Protein AF-A0A9W4H8Q3-F1 (afdb_monomer_lite)

Organism: NCBI:txid1436133

Secondary structure (DSSP, 8-state):
-EEPSSS-SSHHHHHHHHHHHHHTT---EE---GGGSHHHHHHHHHHHSSTT------------PPPPTT-GGG-GGGT-SHIIIIIHHHHHHHHHHH-S------------------------------

Radius of gyration: 19.47 Å; chains: 1; bounding box: 57×38×52 Å

InterPro domains:
  IPR050984 Gfo/Idh/MocA domain-containing protein [PTHR22604] (6-113)
  IPR055170 GFO/IDH/MocA-like oxidoreductase domain [PF22725] (42-99)

Foldseek 3Di:
DEDEAPNDPDPVVVVVVVVVCVVVVHDYHYPPPPLVPCVLVVVQCCCVVCVPHHDDDDDDDDDDPDDDPPPCLPPVVSVHDCCRVPVVNSVVSCCSRVPPCPDDPDPPPPPPDDDDDDDDDDDDDDPDDD

pLDDT: mean 74.18, std 22.52, range [25.98, 97.56]

Sequence (130 aa):
MPIRLPMTTRYDQTVALLGLARSCGKVLMENVMFVHHPQHSTVRRPAAGGVSGELRSVRAEFTVPRRPAGDIGHEPQLGGGALWDTGVYPVRAALHLLGPDLGSSPPSSRTAGRTGWTPRARRCCALRTG

Structure (mmCIF, N/CA/C/O backbone):
data_AF-A0A9W4H8Q3-F1
#
_entry.id   AF-A0A9W4H8Q3-F1
#
loop_
_atom_site.group_PDB
_atom_site.id
_atom_site.type_symbol
_atom_site.label_atom_id
_atom_site.label_alt_id
_atom_site.label_comp_id
_atom_site.label_asym_id
_atom_site.label_entity_id
_atom_site.label_seq_id
_atom_site.pdbx_PDB_ins_code
_atom_site.Cartn_x
_atom_site.Cartn_y
_atom_site.Cartn_z
_atom_site.occupancy
_atom_site.B_iso_or_equiv
_atom_site.auth_seq_id
_atom_site.auth_comp_id
_atom_site.auth_asym_id
_atom_site.auth_atom_id
_atom_site.pdbx_PDB_model_num
ATOM 1 N N . MET A 1 1 ? -16.846 1.826 1.731 1.00 57.44 1 MET A N 1
ATOM 2 C CA . MET A 1 1 ? -16.096 3.051 2.093 1.00 57.44 1 MET A CA 1
ATOM 3 C C . MET A 1 1 ? -14.607 2.748 1.979 1.00 57.44 1 MET A C 1
ATOM 5 O O . MET A 1 1 ? -14.218 1.689 2.466 1.00 57.44 1 MET A O 1
ATOM 9 N N . PRO A 1 2 ? -13.802 3.593 1.309 1.00 71.56 2 PRO A N 1
ATOM 10 C CA . PRO A 1 2 ? -12.357 3.396 1.226 1.00 71.56 2 PRO A CA 1
ATOM 11 C C . PRO A 1 2 ? -11.679 3.753 2.558 1.00 71.56 2 PRO A C 1
ATOM 13 O O . PRO A 1 2 ? -11.938 4.818 3.115 1.00 71.56 2 PRO A O 1
ATOM 16 N N . ILE A 1 3 ? -10.813 2.873 3.062 1.00 77.94 3 ILE A N 1
ATOM 17 C CA . ILE A 1 3 ? -9.981 3.112 4.254 1.00 77.94 3 ILE A CA 1
ATOM 18 C C . ILE A 1 3 ? -8.554 3.427 3.811 1.00 77.94 3 ILE A C 1
ATOM 20 O O . ILE A 1 3 ? -8.042 2.797 2.890 1.00 77.94 3 ILE A O 1
ATOM 24 N N . ARG A 1 4 ? -7.906 4.405 4.454 1.00 79.50 4 ARG A N 1
ATOM 25 C CA . ARG A 1 4 ? -6.500 4.750 4.190 1.00 79.50 4 ARG A CA 1
ATOM 26 C C . ARG A 1 4 ? -5.604 3.513 4.363 1.00 79.50 4 ARG A C 1
ATOM 28 O O . ARG A 1 4 ? -5.757 2.793 5.338 1.00 79.50 4 ARG A O 1
ATOM 35 N N . LEU A 1 5 ? -4.678 3.297 3.431 1.00 79.50 5 LEU A N 1
ATOM 36 C CA . LEU A 1 5 ? -3.630 2.276 3.536 1.00 79.50 5 LEU A CA 1
ATOM 37 C C . LEU A 1 5 ? -2.618 2.676 4.640 1.00 79.50 5 LEU A C 1
ATOM 39 O O . LEU A 1 5 ? -2.218 3.844 4.656 1.00 79.50 5 LEU A O 1
ATOM 43 N N . PRO A 1 6 ? -2.168 1.752 5.506 1.00 84.38 6 PRO A N 1
ATOM 44 C CA . PRO A 1 6 ? -2.703 0.411 5.707 1.00 84.38 6 PRO A CA 1
ATOM 45 C C . PRO A 1 6 ? -4.014 0.443 6.503 1.00 84.38 6 PRO A C 1
ATOM 47 O O . PRO A 1 6 ? -4.155 1.202 7.459 1.00 84.38 6 PRO A O 1
ATOM 50 N N . MET A 1 7 ? -4.966 -0.409 6.122 1.00 87.81 7 MET A N 1
ATOM 51 C CA . MET A 1 7 ? -6.274 -0.530 6.769 1.00 87.81 7 MET A CA 1
ATOM 52 C C . MET A 1 7 ? -6.129 -0.902 8.245 1.00 87.81 7 MET A C 1
ATOM 54 O O . MET A 1 7 ? -6.846 -0.371 9.089 1.00 87.81 7 MET A O 1
ATOM 58 N N . THR A 1 8 ? -5.205 -1.816 8.546 1.00 91.44 8 THR A N 1
ATOM 59 C C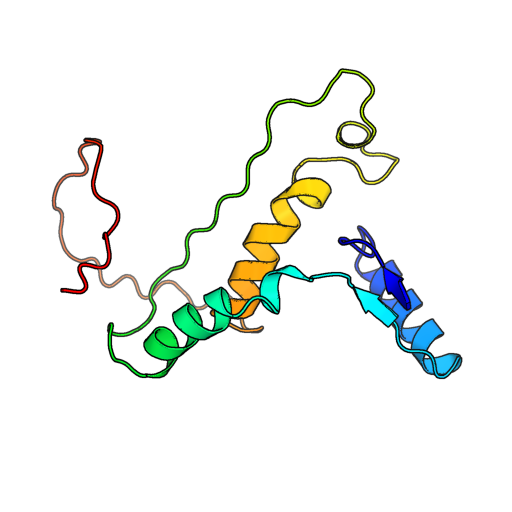A . THR A 1 8 ? -4.791 -2.170 9.905 1.00 91.44 8 THR A CA 1
ATOM 60 C C . THR A 1 8 ? -3.315 -2.576 9.899 1.00 91.44 8 THR A C 1
ATOM 62 O O . THR A 1 8 ? -2.742 -2.852 8.845 1.00 91.44 8 THR A O 1
ATOM 65 N N . THR A 1 9 ? -2.701 -2.659 11.077 1.00 89.62 9 THR A N 1
ATOM 66 C CA . THR A 1 9 ? -1.324 -3.152 11.248 1.00 89.62 9 THR A CA 1
ATOM 67 C C . THR A 1 9 ? -1.265 -4.631 11.637 1.00 89.62 9 THR A C 1
ATOM 69 O O . THR A 1 9 ? -0.178 -5.181 11.817 1.00 89.62 9 THR A O 1
ATOM 72 N N . ARG A 1 10 ? -2.422 -5.301 11.774 1.00 90.69 10 ARG A N 1
ATOM 73 C CA . ARG A 1 10 ? -2.511 -6.701 12.202 1.00 90.69 10 ARG A CA 1
ATOM 74 C C . ARG A 1 10 ? -3.452 -7.528 11.332 1.00 90.69 10 ARG A C 1
ATOM 76 O O . ARG A 1 10 ? -4.541 -7.111 10.939 1.00 90.69 10 ARG A O 1
ATOM 83 N N . TYR A 1 11 ? -3.041 -8.766 11.086 1.00 91.50 11 TYR A N 1
ATOM 84 C CA . TYR A 1 11 ? -3.802 -9.702 10.265 1.00 91.50 11 TYR A CA 1
ATOM 85 C C . TYR A 1 11 ? -5.182 -10.031 10.860 1.00 91.50 11 TYR A C 1
ATOM 87 O O . TYR A 1 11 ? -6.188 -9.964 10.157 1.00 91.50 11 TYR A O 1
ATOM 95 N N . ASP A 1 12 ? -5.245 -10.327 12.160 1.00 95.81 12 ASP A N 1
ATOM 96 C CA . ASP A 1 12 ? -6.483 -10.673 12.872 1.00 95.81 12 ASP A CA 1
ATOM 97 C C . ASP A 1 12 ? -7.536 -9.556 12.802 1.00 95.81 12 ASP A C 1
ATOM 99 O O . ASP A 1 12 ? -8.706 -9.815 12.517 1.00 95.81 12 ASP A O 1
ATOM 103 N N . GLN A 1 13 ? -7.111 -8.304 12.971 1.00 94.44 13 GLN A N 1
ATOM 104 C CA . GLN A 1 13 ? -7.974 -7.130 12.847 1.00 94.44 13 GLN A CA 1
ATOM 105 C C . GLN A 1 13 ? -8.513 -6.968 11.423 1.00 94.44 13 GLN A C 1
ATOM 107 O O . GLN A 1 13 ? -9.705 -6.718 11.242 1.00 94.44 13 GLN A O 1
ATOM 112 N N . THR A 1 14 ? -7.666 -7.163 10.408 1.00 94.19 14 THR A N 1
ATOM 113 C CA . THR A 1 14 ? -8.101 -7.147 9.001 1.00 94.19 14 THR A CA 1
ATOM 114 C C . THR A 1 14 ? -9.176 -8.200 8.742 1.00 94.19 14 THR A C 1
ATOM 116 O O . THR A 1 14 ? -10.208 -7.899 8.140 1.00 94.19 14 THR A O 1
ATOM 119 N N . VAL A 1 15 ? -8.972 -9.428 9.228 1.00 95.81 15 VAL A N 1
ATOM 120 C CA . VAL A 1 15 ? -9.942 -10.522 9.072 1.00 95.81 15 VAL A CA 1
ATOM 121 C C . VAL A 1 15 ? -11.268 -10.185 9.758 1.00 95.81 15 VAL A C 1
ATOM 123 O O . VAL A 1 15 ? -12.326 -10.364 9.152 1.00 95.81 15 VAL A O 1
ATOM 126 N N . ALA A 1 16 ? -11.226 -9.641 10.977 1.00 96.25 16 ALA A N 1
ATOM 127 C CA . ALA A 1 16 ? -12.423 -9.239 11.711 1.00 96.25 16 ALA A CA 1
ATOM 128 C C . ALA A 1 16 ? -13.215 -8.139 10.979 1.00 96.25 16 ALA A C 1
ATOM 130 O O . ALA A 1 16 ? -14.432 -8.256 10.823 1.00 96.25 16 ALA A O 1
ATOM 131 N N . LEU A 1 17 ? -12.536 -7.108 10.461 1.00 94.94 17 LEU A N 1
ATOM 132 C CA . LEU A 1 17 ? -13.176 -6.028 9.701 1.00 94.94 17 LEU A CA 1
ATOM 133 C C . LEU A 1 17 ? -13.807 -6.529 8.396 1.00 94.94 17 LEU A C 1
ATOM 135 O O . LEU A 1 17 ? -14.923 -6.130 8.057 1.00 94.94 17 LEU A O 1
ATOM 139 N N . LEU A 1 18 ? -13.128 -7.426 7.677 1.00 95.38 18 LEU A N 1
ATOM 140 C CA . LEU A 1 18 ? -13.682 -8.061 6.479 1.00 95.38 18 LEU A CA 1
ATOM 141 C C . LEU A 1 18 ? -14.919 -8.908 6.813 1.00 95.38 18 LEU A C 1
ATOM 143 O O . LEU A 1 18 ? -15.893 -8.884 6.059 1.00 95.38 18 LEU A O 1
ATOM 147 N N . GLY A 1 19 ? -14.903 -9.626 7.940 1.00 96.56 19 GLY A N 1
ATOM 148 C CA . GLY A 1 19 ? -16.057 -10.369 8.449 1.00 96.56 19 GLY A CA 1
ATOM 149 C C . GLY A 1 19 ? -17.252 -9.462 8.744 1.00 96.56 19 GLY A C 1
ATOM 150 O O . GLY A 1 19 ? -18.352 -9.720 8.257 1.00 96.56 19 GLY A O 1
ATOM 151 N N . LEU A 1 20 ? -17.021 -8.354 9.452 1.00 96.38 20 LEU A N 1
ATOM 152 C CA . LEU A 1 20 ? -18.055 -7.371 9.783 1.00 96.38 20 LEU A CA 1
ATOM 153 C C . LEU A 1 20 ? -18.650 -6.710 8.530 1.00 96.38 20 LEU A C 1
ATOM 155 O O . LEU A 1 20 ? -19.865 -6.566 8.399 1.00 96.38 20 LEU A O 1
ATOM 159 N N . ALA A 1 21 ? -17.802 -6.334 7.570 1.00 95.81 21 ALA A N 1
ATOM 160 C CA . ALA A 1 21 ? -18.257 -5.760 6.309 1.00 95.81 21 ALA A CA 1
ATOM 161 C C . ALA A 1 21 ? -19.189 -6.722 5.556 1.00 95.81 21 ALA A C 1
ATOM 163 O O . ALA A 1 21 ? -20.240 -6.303 5.065 1.00 95.81 21 ALA A O 1
ATOM 164 N N . ARG A 1 22 ? -18.849 -8.020 5.538 1.00 96.50 22 ARG A N 1
ATOM 165 C CA . ARG A 1 22 ? -19.688 -9.071 4.947 1.00 96.50 22 ARG A CA 1
ATOM 166 C C . ARG A 1 22 ? -21.018 -9.220 5.681 1.00 96.50 22 ARG A C 1
ATOM 168 O O . ARG A 1 22 ? -22.050 -9.216 5.017 1.00 96.50 22 ARG A O 1
ATOM 175 N N . SER A 1 23 ? -21.022 -9.290 7.016 1.00 97.56 23 SER A N 1
ATOM 176 C CA . SER A 1 23 ? -22.269 -9.430 7.788 1.00 97.56 23 SER A CA 1
ATOM 177 C C . SER A 1 23 ? -23.208 -8.234 7.625 1.00 97.56 23 SER A C 1
ATOM 179 O O . SER A 1 23 ? -24.422 -8.390 7.685 1.00 97.56 23 SER A O 1
ATOM 181 N N . CYS A 1 24 ? -22.662 -7.041 7.386 1.00 96.88 24 CYS A N 1
ATOM 182 C CA . CYS A 1 24 ? -23.446 -5.827 7.163 1.00 96.88 24 CYS A CA 1
ATOM 183 C C . CYS A 1 24 ? -23.795 -5.575 5.682 1.00 96.88 24 CYS A C 1
ATOM 185 O O . CYS A 1 24 ? -24.388 -4.539 5.373 1.00 96.88 24 CYS A O 1
ATOM 187 N N . GLY A 1 25 ? -23.394 -6.458 4.757 1.00 95.81 25 GLY A N 1
ATOM 188 C CA . GLY A 1 25 ? -23.605 -6.272 3.316 1.00 95.81 25 GLY A CA 1
ATOM 189 C C . GLY A 1 25 ? -22.923 -5.018 2.755 1.00 95.81 25 GLY A C 1
ATOM 190 O O . GLY A 1 25 ? -23.445 -4.374 1.844 1.00 95.81 25 GLY A O 1
ATOM 191 N N . LYS A 1 26 ? -21.786 -4.608 3.331 1.00 95.12 26 LYS A N 1
ATOM 192 C CA . LYS A 1 26 ? -21.045 -3.402 2.938 1.00 95.12 26 LYS A CA 1
ATOM 193 C C . LYS A 1 26 ? -19.739 -3.758 2.242 1.00 95.12 26 LYS A C 1
ATOM 195 O O . LYS A 1 26 ? -19.079 -4.741 2.561 1.00 95.12 26 LYS A O 1
ATOM 200 N N . VAL A 1 27 ? -19.323 -2.885 1.327 1.00 93.00 27 VAL A N 1
ATOM 201 C CA . VAL A 1 27 ? -18.000 -2.965 0.700 1.00 93.00 27 VAL A CA 1
ATOM 202 C C . VAL A 1 27 ? -16.971 -2.263 1.580 1.00 93.00 27 VAL A C 1
ATOM 204 O O . VAL A 1 27 ? -17.063 -1.054 1.840 1.00 93.00 27 VAL A O 1
ATOM 207 N N . LEU A 1 28 ? -15.963 -3.032 1.979 1.00 93.00 28 LEU A N 1
ATOM 208 C CA . LEU A 1 28 ? -14.752 -2.565 2.633 1.00 93.00 28 LEU A CA 1
ATOM 209 C C . LEU A 1 28 ? -13.591 -2.683 1.649 1.00 93.00 28 LEU A C 1
ATOM 211 O O . LEU A 1 28 ? -13.353 -3.755 1.099 1.00 93.00 28 LEU A O 1
ATOM 215 N N . MET A 1 29 ? -12.893 -1.578 1.410 1.00 89.94 29 MET A N 1
ATOM 216 C CA . MET A 1 29 ? -11.792 -1.531 0.456 1.00 89.94 29 MET A CA 1
ATOM 217 C C . MET A 1 29 ? -10.669 -0.672 1.015 1.00 89.94 29 MET A C 1
ATOM 219 O O . MET A 1 29 ? -10.906 0.398 1.573 1.00 89.94 29 MET A O 1
ATOM 223 N N . GLU A 1 30 ? -9.442 -1.139 0.843 1.00 89.38 30 GLU A N 1
ATOM 224 C CA . GLU A 1 30 ? -8.254 -0.355 1.140 1.00 89.38 30 GLU A CA 1
ATOM 225 C C . GLU A 1 30 ? -7.959 0.623 0.000 1.00 89.38 30 GLU A C 1
ATOM 227 O O . GLU A 1 30 ? -8.047 0.274 -1.180 1.00 89.38 30 GLU A O 1
ATOM 232 N N . ASN A 1 31 ? -7.602 1.856 0.345 1.00 88.50 31 ASN A N 1
ATOM 233 C CA . ASN A 1 31 ? -7.421 2.942 -0.604 1.00 88.50 31 ASN A CA 1
ATOM 234 C C . ASN A 1 31 ? -6.053 2.888 -1.299 1.00 88.50 31 ASN A C 1
ATOM 236 O O . ASN A 1 31 ? -5.216 3.779 -1.151 1.00 88.50 31 ASN A O 1
ATOM 240 N N . VAL A 1 32 ? -5.818 1.832 -2.073 1.00 86.31 32 VAL A N 1
ATOM 241 C CA . VAL A 1 32 ? -4.612 1.675 -2.887 1.00 86.31 32 VAL A CA 1
ATOM 242 C C . VAL A 1 32 ? -4.839 2.294 -4.263 1.00 86.31 32 VAL A C 1
ATOM 244 O O . VAL A 1 32 ? -5.010 1.596 -5.254 1.00 86.31 32 VAL A O 1
ATOM 247 N N . MET A 1 33 ? -4.860 3.621 -4.349 1.00 87.25 33 MET A N 1
ATOM 248 C CA . MET A 1 33 ? -5.251 4.290 -5.598 1.00 87.25 33 MET A CA 1
ATOM 249 C C . MET A 1 33 ? -4.224 4.126 -6.723 1.00 87.25 33 MET A C 1
ATOM 251 O O . MET A 1 33 ? -4.598 4.011 -7.889 1.00 87.25 33 MET A O 1
ATOM 255 N N . PHE A 1 34 ? -2.929 4.096 -6.389 1.00 88.50 34 PHE A N 1
ATOM 256 C CA . PHE A 1 34 ? -1.863 4.193 -7.391 1.00 88.50 34 PHE A CA 1
ATOM 257 C C . PHE A 1 34 ? -1.878 3.040 -8.404 1.00 88.50 34 PHE A C 1
ATOM 259 O O . PHE A 1 34 ? -1.576 3.263 -9.571 1.00 88.50 34 PHE A O 1
ATOM 266 N N . VAL A 1 35 ? -2.303 1.834 -8.006 1.00 87.19 35 VAL A N 1
ATOM 267 C CA . VAL A 1 35 ? -2.361 0.662 -8.903 1.00 87.19 35 VAL A CA 1
ATOM 268 C C . VAL A 1 35 ? -3.386 0.820 -10.032 1.00 87.19 35 VAL A C 1
ATOM 270 O O . VAL A 1 35 ? -3.320 0.097 -11.019 1.00 87.19 35 VAL A O 1
ATOM 273 N N .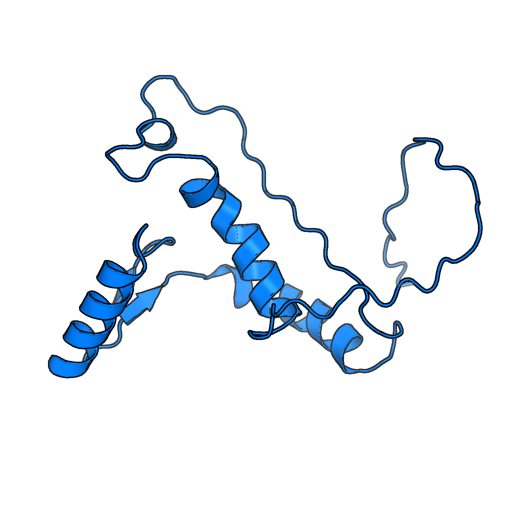 HIS A 1 36 ? -4.316 1.771 -9.911 1.00 87.88 36 HIS A N 1
ATOM 274 C CA . HIS A 1 36 ? -5.296 2.084 -10.950 1.00 87.88 36 HIS A CA 1
ATOM 275 C C . HIS A 1 36 ? -4.768 3.084 -11.990 1.00 87.88 36 HIS A C 1
ATOM 277 O O . HIS A 1 36 ? -5.434 3.328 -12.995 1.00 87.88 36 HIS A O 1
ATOM 283 N N . HIS A 1 37 ? -3.574 3.654 -11.791 1.00 90.19 37 HIS A N 1
ATOM 284 C CA . HIS A 1 37 ? -2.979 4.559 -12.766 1.00 90.19 37 HIS A CA 1
ATOM 285 C C . HIS A 1 37 ? -2.552 3.792 -14.039 1.00 90.19 37 HIS A C 1
ATOM 287 O O . HIS A 1 37 ? -1.845 2.780 -13.926 1.00 90.19 37 HIS A O 1
ATOM 293 N N . PRO A 1 38 ? -2.879 4.276 -15.258 1.00 85.88 38 PRO A N 1
ATOM 294 C CA . PRO A 1 38 ? -2.600 3.573 -16.517 1.00 85.88 38 PRO A CA 1
ATOM 295 C C . PRO A 1 38 ? -1.137 3.155 -16.711 1.00 85.88 38 PRO A C 1
ATOM 297 O O . PRO A 1 38 ? -0.876 2.138 -17.352 1.00 85.88 38 PRO A O 1
ATOM 300 N N . GLN A 1 39 ? -0.185 3.873 -16.105 1.00 87.31 39 GLN A N 1
ATOM 301 C CA . GLN A 1 39 ? 1.245 3.533 -16.137 1.00 87.31 39 GLN A CA 1
ATOM 302 C C . GLN A 1 39 ? 1.534 2.081 -15.725 1.00 87.31 39 GLN A C 1
ATOM 304 O O . GLN A 1 39 ? 2.363 1.415 -16.344 1.00 87.31 39 GLN A O 1
ATOM 309 N N . HIS A 1 40 ? 0.821 1.552 -14.726 1.00 83.31 40 HIS A N 1
ATOM 310 C CA . HIS A 1 40 ? 1.061 0.194 -14.238 1.00 83.31 40 HIS A CA 1
ATOM 311 C C . HIS A 1 40 ? 0.538 -0.855 -15.223 1.00 83.31 40 HIS A C 1
ATOM 313 O O . HIS A 1 40 ? 1.155 -1.906 -15.392 1.00 83.31 40 HIS A O 1
ATOM 319 N N . SER A 1 41 ? -0.530 -0.535 -15.961 1.00 76.69 41 SER A N 1
ATOM 320 C CA . SER A 1 41 ? -1.028 -1.383 -17.049 1.00 76.69 41 SER A CA 1
ATOM 321 C C . SER A 1 41 ? -0.028 -1.485 -18.206 1.00 76.69 41 SER A C 1
ATOM 323 O O . SER A 1 41 ? 0.115 -2.552 -18.804 1.00 76.69 41 SER A O 1
ATOM 325 N N . THR A 1 42 ? 0.706 -0.403 -18.486 1.00 77.31 42 THR A N 1
ATOM 326 C CA . THR A 1 42 ? 1.752 -0.371 -19.513 1.00 77.31 42 THR A CA 1
ATOM 327 C C . THR A 1 42 ? 2.947 -1.226 -19.119 1.00 77.31 42 THR A C 1
ATOM 329 O O . THR A 1 42 ? 3.485 -1.917 -19.970 1.00 77.31 42 THR A O 1
ATOM 332 N N . VAL A 1 43 ? 3.337 -1.243 -17.842 1.00 75.12 43 VAL A N 1
ATOM 333 C CA . VAL A 1 43 ? 4.454 -2.075 -17.349 1.00 75.12 43 VAL A CA 1
ATOM 334 C C . VAL A 1 43 ? 4.072 -3.558 -17.273 1.00 75.12 43 VAL A C 1
ATOM 336 O O . VAL A 1 43 ? 4.895 -4.431 -17.538 1.00 75.12 43 VAL A O 1
ATOM 339 N N . ARG A 1 44 ? 2.809 -3.864 -16.963 1.00 73.00 44 ARG A N 1
ATOM 340 C CA . ARG A 1 44 ? 2.323 -5.247 -16.844 1.00 73.00 44 ARG A CA 1
ATOM 341 C C . ARG A 1 44 ? 2.196 -5.959 -18.199 1.00 73.00 44 ARG A C 1
ATOM 343 O O . ARG A 1 44 ? 2.333 -7.177 -18.264 1.00 73.00 44 ARG A O 1
ATOM 350 N N . ARG A 1 45 ? 1.953 -5.218 -19.287 1.00 65.50 45 ARG A N 1
ATOM 351 C CA . ARG A 1 45 ? 1.697 -5.779 -20.628 1.00 65.50 45 ARG A CA 1
ATOM 352 C C . ARG A 1 45 ? 2.931 -6.465 -21.249 1.00 65.50 45 ARG A C 1
ATOM 354 O O . ARG A 1 45 ? 2.791 -7.610 -21.668 1.00 65.50 45 ARG A O 1
ATOM 361 N N . PRO A 1 46 ? 4.138 -5.860 -21.256 1.00 59.59 46 PRO A N 1
ATOM 362 C CA . PRO A 1 46 ? 5.356 -6.527 -21.722 1.00 59.59 46 PRO A CA 1
ATOM 363 C C . PRO A 1 46 ? 5.780 -7.692 -20.825 1.00 59.59 46 PRO A C 1
ATOM 365 O O . PRO A 1 46 ? 6.272 -8.690 -21.342 1.00 59.59 46 PRO A O 1
ATOM 368 N N . ALA A 1 47 ? 5.547 -7.592 -19.508 1.00 58.56 47 ALA A N 1
ATOM 369 C CA . ALA A 1 47 ? 5.866 -8.654 -18.551 1.00 58.56 47 ALA A CA 1
ATOM 370 C C . ALA A 1 47 ? 5.044 -9.935 -18.790 1.00 58.56 47 ALA A C 1
ATOM 372 O O . ALA A 1 47 ? 5.551 -11.031 -18.582 1.00 58.56 47 ALA A O 1
ATOM 373 N N . ALA A 1 48 ? 3.799 -9.803 -19.261 1.00 59.03 48 ALA A N 1
ATOM 374 C CA . ALA A 1 48 ? 2.949 -10.938 -19.629 1.00 59.03 48 ALA A CA 1
ATOM 375 C C . ALA A 1 48 ? 3.136 -11.401 -21.089 1.00 59.03 48 ALA A C 1
ATOM 377 O O . ALA A 1 48 ? 2.854 -12.550 -21.409 1.00 59.03 48 ALA A O 1
ATOM 378 N N . GLY A 1 49 ? 3.585 -10.509 -21.981 1.00 55.31 49 GLY A N 1
ATOM 379 C CA . GLY A 1 49 ? 3.625 -10.734 -23.431 1.00 55.31 49 GLY A CA 1
ATOM 380 C C . GLY A 1 49 ? 4.959 -11.219 -24.005 1.00 55.31 49 GLY A C 1
ATOM 381 O O . GLY A 1 49 ? 5.101 -11.247 -25.222 1.00 55.31 49 GLY A O 1
ATOM 382 N N . GLY A 1 50 ? 5.964 -11.534 -23.180 1.00 53.78 50 GLY A N 1
ATOM 383 C CA . GLY A 1 50 ? 7.259 -12.069 -23.637 1.00 53.78 50 GLY A CA 1
ATOM 384 C C . GLY A 1 50 ? 8.153 -11.090 -24.417 1.00 53.78 50 GLY A C 1
ATOM 385 O O . GLY A 1 50 ? 9.285 -11.432 -24.749 1.00 53.78 50 GLY A O 1
ATOM 386 N N . VAL A 1 51 ? 7.696 -9.855 -24.660 1.00 55.28 51 VAL A N 1
ATOM 387 C CA . VAL A 1 51 ? 8.390 -8.831 -25.471 1.00 55.28 51 VAL A CA 1
ATOM 388 C C . VAL A 1 51 ? 9.739 -8.409 -24.864 1.00 55.28 51 VAL A C 1
ATOM 390 O O . VAL A 1 51 ? 10.604 -7.895 -25.566 1.00 55.28 51 VAL A O 1
ATOM 393 N N . SER A 1 52 ? 9.950 -8.630 -23.563 1.00 59.53 52 SER A N 1
ATOM 394 C CA . SER A 1 52 ? 11.203 -8.303 -22.858 1.00 59.53 52 SER A CA 1
ATOM 395 C C . SER A 1 52 ? 11.842 -9.504 -22.146 1.00 59.53 52 SER A C 1
ATOM 397 O O . SER A 1 52 ? 12.672 -9.318 -21.258 1.00 59.53 52 SER A O 1
ATOM 399 N N . GLY A 1 53 ? 11.487 -10.733 -22.541 1.00 64.62 53 GLY A N 1
ATOM 400 C CA . GLY A 1 53 ? 11.911 -11.953 -21.848 1.00 64.62 53 GLY A CA 1
ATOM 401 C C . GLY A 1 53 ? 11.150 -12.203 -20.538 1.00 64.62 53 GLY A C 1
ATOM 402 O O . GLY A 1 53 ? 10.209 -11.490 -20.195 1.00 64.62 53 GLY A O 1
ATOM 403 N N . GLU A 1 54 ? 11.537 -13.257 -19.817 1.00 70.00 54 GLU A N 1
ATOM 404 C CA . GLU A 1 54 ? 10.923 -13.653 -18.542 1.00 70.00 54 GLU A CA 1
ATOM 405 C C . GLU A 1 54 ? 11.274 -12.654 -17.421 1.00 70.00 54 GLU A C 1
ATOM 407 O O . GLU A 1 54 ? 12.447 -12.329 -17.218 1.00 70.00 54 GLU A O 1
ATOM 412 N N . LEU A 1 55 ? 10.273 -12.184 -16.668 1.00 73.25 55 LEU A N 1
ATOM 413 C CA . LEU A 1 55 ? 10.473 -11.290 -15.524 1.00 73.25 55 LEU A CA 1
ATOM 414 C C . LEU A 1 55 ? 11.241 -12.015 -14.404 1.00 73.25 55 LEU A C 1
ATOM 416 O O . LEU A 1 55 ? 10.725 -12.944 -13.793 1.00 73.25 55 LEU A O 1
ATOM 420 N N . ARG A 1 56 ? 12.476 -11.580 -14.123 1.00 80.31 56 ARG A N 1
ATOM 421 C CA . ARG A 1 56 ? 13.354 -12.210 -13.113 1.00 80.31 56 ARG A CA 1
ATOM 422 C C . ARG A 1 56 ? 13.297 -11.559 -11.736 1.00 80.31 56 ARG A C 1
ATOM 424 O O . ARG A 1 56 ? 13.461 -12.243 -10.732 1.00 80.31 56 ARG A O 1
ATOM 431 N N . SER A 1 57 ? 13.136 -10.240 -11.678 1.00 83.31 57 SER A N 1
ATOM 432 C CA . SER A 1 57 ? 13.126 -9.492 -10.422 1.00 83.31 57 SER A CA 1
ATOM 433 C C . SER A 1 57 ? 12.413 -8.151 -10.573 1.00 83.31 57 SER A C 1
ATOM 435 O O . SER A 1 57 ? 12.316 -7.594 -11.667 1.00 83.31 57 SER A O 1
ATOM 437 N N . VAL A 1 58 ? 11.918 -7.627 -9.450 1.00 84.00 58 VAL A N 1
ATOM 438 C CA . VAL A 1 58 ? 11.327 -6.290 -9.335 1.00 84.00 58 VAL A CA 1
ATOM 439 C C . VAL A 1 58 ? 12.034 -5.566 -8.196 1.00 84.00 58 VAL A C 1
ATOM 441 O O . VAL A 1 58 ? 12.182 -6.114 -7.106 1.00 84.00 58 VAL A O 1
ATOM 444 N N . ARG A 1 59 ? 12.463 -4.327 -8.445 1.00 89.44 59 ARG A N 1
ATOM 445 C CA . ARG A 1 59 ? 13.007 -3.422 -7.428 1.00 89.44 59 ARG A CA 1
ATOM 446 C C . ARG A 1 59 ? 12.097 -2.207 -7.329 1.00 89.44 59 ARG A C 1
ATOM 448 O O . ARG A 1 59 ? 11.847 -1.551 -8.335 1.00 89.44 59 ARG A O 1
ATOM 455 N N . ALA A 1 60 ? 11.615 -1.923 -6.126 1.00 90.56 60 ALA A N 1
ATOM 456 C CA . ALA A 1 60 ? 10.763 -0.780 -5.840 1.00 90.56 60 ALA A CA 1
ATOM 457 C C . ALA A 1 60 ? 11.264 -0.083 -4.575 1.00 90.56 60 ALA A C 1
ATOM 459 O O . ALA A 1 60 ? 11.546 -0.736 -3.572 1.00 90.56 60 ALA A O 1
ATOM 460 N N . GLU A 1 61 ? 11.376 1.239 -4.635 1.00 93.62 61 GLU A N 1
ATOM 461 C CA . GLU A 1 61 ? 11.838 2.079 -3.535 1.00 93.62 61 GLU A CA 1
ATOM 462 C C . GLU A 1 61 ? 10.879 3.258 -3.400 1.00 93.62 61 GLU A C 1
ATOM 464 O O . GLU A 1 61 ? 10.524 3.889 -4.396 1.00 93.62 61 GLU A O 1
ATOM 469 N N . PHE A 1 62 ? 10.450 3.543 -2.172 1.00 93.12 62 PHE A N 1
ATOM 470 C CA . PHE A 1 62 ? 9.666 4.730 -1.867 1.00 93.12 62 PHE A CA 1
ATOM 471 C C . PHE A 1 62 ? 10.188 5.355 -0.580 1.00 93.12 62 PHE A C 1
ATOM 473 O O . PHE A 1 62 ? 10.089 4.773 0.501 1.00 93.12 62 PHE A O 1
ATOM 480 N N . THR A 1 63 ? 10.796 6.526 -0.719 1.00 92.44 63 THR A N 1
ATOM 481 C CA . THR A 1 63 ? 11.423 7.260 0.376 1.00 92.44 63 THR A CA 1
ATOM 482 C C . THR A 1 63 ? 10.863 8.670 0.424 1.00 92.44 63 THR A C 1
ATOM 484 O O . THR A 1 63 ? 10.555 9.280 -0.600 1.00 92.44 63 THR A O 1
ATOM 487 N N . VAL A 1 64 ? 10.714 9.181 1.640 1.00 89.69 64 VAL A N 1
ATOM 488 C CA . VAL A 1 64 ? 10.255 10.542 1.909 1.00 89.69 64 VAL A CA 1
ATOM 489 C C . VAL A 1 64 ? 11.301 11.256 2.766 1.00 89.69 64 VAL A C 1
ATOM 491 O O . VAL A 1 64 ? 12.042 10.588 3.496 1.00 89.69 64 VAL A O 1
ATOM 494 N N . PRO A 1 65 ? 11.397 12.594 2.694 1.00 91.75 65 PRO A N 1
ATOM 495 C CA . PRO A 1 65 ? 12.243 13.359 3.600 1.00 91.75 65 PRO A CA 1
ATOM 496 C C . PRO A 1 65 ? 11.894 13.095 5.067 1.00 91.75 65 PRO A C 1
ATOM 498 O O . PRO A 1 65 ? 10.766 12.720 5.399 1.00 91.75 65 PRO A O 1
ATOM 501 N N . ARG A 1 66 ? 12.861 13.331 5.960 1.00 88.44 66 ARG A N 1
ATOM 502 C CA . ARG A 1 66 ? 12.644 13.191 7.402 1.00 88.44 66 ARG A CA 1
ATOM 503 C C . ARG A 1 66 ? 11.511 14.116 7.848 1.00 88.44 66 ARG A C 1
ATOM 505 O O . ARG A 1 66 ? 11.546 15.317 7.588 1.00 88.44 66 ARG A O 1
ATOM 512 N N . ARG A 1 67 ? 10.531 13.544 8.544 1.00 87.50 67 ARG A N 1
ATOM 513 C CA . ARG A 1 67 ? 9.411 14.292 9.114 1.00 87.50 67 ARG A CA 1
ATOM 514 C C . ARG A 1 67 ? 9.831 15.045 10.385 1.00 87.50 67 ARG A C 1
ATOM 516 O O . ARG A 1 67 ? 10.830 14.668 11.007 1.00 87.50 67 ARG A O 1
ATOM 523 N N . PRO A 1 68 ? 9.091 16.094 10.785 1.00 91.50 68 PRO A N 1
ATOM 524 C CA . PRO A 1 68 ? 9.336 16.808 12.033 1.00 91.50 68 PRO A CA 1
ATOM 525 C C . PRO A 1 68 ? 9.329 15.888 13.262 1.00 91.50 68 PRO A C 1
ATOM 527 O O . PRO A 1 68 ? 8.717 14.817 13.266 1.00 91.50 68 PRO A O 1
ATOM 530 N N . ALA A 1 69 ? 10.000 16.328 14.328 1.00 86.50 69 ALA A N 1
ATOM 531 C CA . ALA A 1 69 ? 9.880 15.681 15.629 1.00 86.50 69 ALA A CA 1
ATOM 532 C C . ALA A 1 69 ? 8.427 15.790 16.129 1.00 86.50 69 ALA A C 1
ATOM 534 O O . ALA A 1 69 ? 7.813 16.844 15.989 1.00 86.50 69 ALA A O 1
ATOM 535 N N . GLY A 1 70 ? 7.886 14.701 16.681 1.00 86.00 70 GLY A N 1
ATOM 536 C CA . GLY A 1 70 ? 6.483 14.627 17.111 1.00 86.00 70 GLY A CA 1
ATOM 537 C C . GLY A 1 70 ? 5.482 14.269 16.005 1.00 86.00 70 GLY A C 1
ATOM 538 O O . GLY A 1 70 ? 4.283 14.278 16.253 1.00 86.00 70 GLY A O 1
ATOM 539 N N . ASP A 1 71 ? 5.936 13.948 14.787 1.00 90.00 71 ASP A N 1
ATOM 540 C CA . ASP A 1 71 ? 5.050 13.360 13.774 1.00 90.00 71 ASP A CA 1
ATOM 541 C C . ASP A 1 71 ? 4.593 11.957 14.201 1.00 90.00 71 ASP A C 1
ATOM 543 O O . ASP A 1 71 ? 5.425 11.126 14.577 1.00 90.00 71 ASP A O 1
ATOM 547 N N . ILE A 1 72 ? 3.294 11.674 14.058 1.00 87.12 72 ILE A N 1
ATOM 548 C CA . ILE A 1 72 ? 2.677 10.380 14.403 1.00 87.12 72 ILE A CA 1
ATOM 549 C C . ILE A 1 72 ? 3.323 9.192 13.676 1.00 87.12 72 ILE A C 1
ATOM 551 O O . ILE A 1 72 ? 3.292 8.066 14.165 1.00 87.12 72 ILE A O 1
ATOM 555 N N . GLY A 1 73 ? 3.961 9.428 12.526 1.00 84.81 73 GLY A N 1
ATOM 556 C CA . GLY A 1 73 ? 4.728 8.425 11.795 1.00 84.81 73 GLY A CA 1
ATOM 557 C C . GLY A 1 73 ? 5.948 7.913 12.562 1.00 84.81 73 GLY A C 1
ATOM 558 O O . GLY A 1 73 ? 6.505 6.888 12.178 1.00 84.81 73 GLY A O 1
ATOM 559 N N . HIS A 1 74 ? 6.347 8.570 13.652 1.00 87.31 74 HIS A N 1
ATOM 560 C CA . HIS A 1 74 ? 7.389 8.104 14.563 1.00 87.31 74 HIS A CA 1
ATOM 561 C C . HIS A 1 74 ? 6.844 7.401 15.812 1.00 87.31 74 HIS A C 1
ATOM 563 O O . HIS A 1 74 ? 7.646 6.878 16.580 1.00 87.31 74 HIS A O 1
ATOM 569 N N . GLU A 1 75 ? 5.526 7.370 16.031 1.00 89.00 75 GLU A N 1
ATOM 570 C CA . GLU A 1 75 ? 4.906 6.807 17.234 1.00 89.00 75 GLU A CA 1
ATOM 571 C C . GLU A 1 75 ? 4.393 5.378 16.982 1.00 89.00 75 GLU A C 1
ATOM 573 O O . GLU A 1 75 ? 3.333 5.196 16.375 1.00 89.00 75 GLU A O 1
ATOM 578 N N . PRO A 1 76 ? 5.080 4.322 17.465 1.00 86.31 76 PRO A N 1
ATOM 579 C CA . PRO A 1 76 ? 4.701 2.942 17.149 1.00 86.31 76 PRO A CA 1
ATOM 580 C C . PRO A 1 76 ? 3.322 2.554 17.695 1.00 86.31 76 PRO A C 1
ATOM 582 O O . PRO A 1 76 ? 2.614 1.752 17.090 1.00 86.31 76 PRO A O 1
ATOM 585 N N . GLN A 1 77 ? 2.922 3.142 18.828 1.00 87.25 77 GLN A N 1
ATOM 586 C CA . GLN A 1 77 ? 1.635 2.879 19.479 1.00 87.25 77 GLN A CA 1
ATOM 587 C C . GLN A 1 77 ? 0.440 3.359 18.640 1.00 87.25 77 GLN A C 1
ATOM 589 O O . GLN A 1 77 ? -0.642 2.788 18.744 1.00 87.25 77 GLN A O 1
ATOM 594 N N . LEU A 1 78 ? 0.644 4.356 17.773 1.00 85.50 78 LEU A N 1
ATOM 595 C CA . LEU A 1 78 ? -0.370 4.873 16.850 1.00 85.50 78 LEU A CA 1
ATOM 596 C C . LEU A 1 78 ? -0.334 4.185 15.475 1.00 85.50 78 LEU A C 1
ATOM 598 O O . LEU A 1 78 ? -0.990 4.636 14.538 1.00 85.50 78 LEU A O 1
ATOM 602 N N . GLY A 1 79 ? 0.439 3.104 15.330 1.00 82.56 79 GLY A N 1
ATOM 603 C CA . GLY A 1 79 ? 0.673 2.462 14.035 1.00 82.56 79 GLY A CA 1
ATOM 604 C C . GLY A 1 79 ? 1.686 3.206 13.161 1.00 82.56 79 GLY A C 1
ATOM 605 O O . GLY A 1 79 ? 1.719 2.990 11.951 1.00 82.56 79 GLY A O 1
ATOM 606 N N . GLY A 1 80 ? 2.509 4.073 13.760 1.00 86.06 80 GLY A N 1
ATOM 607 C CA . GLY A 1 80 ? 3.632 4.718 13.094 1.00 86.06 80 GLY A CA 1
ATOM 608 C C . GLY A 1 80 ? 4.749 3.740 12.715 1.00 86.06 80 GLY A C 1
ATOM 609 O O . GLY A 1 80 ? 4.771 2.569 13.101 1.00 86.06 80 GLY A O 1
ATOM 610 N N . GLY A 1 81 ? 5.714 4.247 11.956 1.00 89.25 81 GLY A N 1
ATOM 611 C CA . GLY A 1 81 ? 6.870 3.517 11.452 1.00 89.25 81 GLY A CA 1
ATOM 612 C C . GLY A 1 81 ? 6.927 3.501 9.927 1.00 89.25 81 GLY A C 1
ATOM 613 O O . GLY A 1 81 ? 5.912 3.388 9.240 1.00 89.25 81 GLY A O 1
ATOM 614 N N . ALA A 1 82 ? 8.146 3.557 9.388 1.00 89.44 82 ALA A N 1
ATOM 615 C CA . ALA A 1 82 ? 8.379 3.622 7.944 1.00 89.44 82 ALA A CA 1
ATOM 616 C C . ALA A 1 82 ? 7.783 2.428 7.178 1.00 89.44 82 ALA A C 1
ATOM 618 O O . ALA A 1 82 ? 7.358 2.582 6.039 1.00 89.44 82 ALA A O 1
ATOM 619 N N . LEU A 1 83 ? 7.706 1.242 7.792 1.00 89.25 83 LEU A N 1
ATOM 620 C CA . LEU A 1 83 ? 7.111 0.068 7.151 1.00 89.25 83 LEU A CA 1
ATOM 621 C C . LEU A 1 83 ? 5.624 0.279 6.831 1.00 89.25 83 LEU A C 1
ATOM 623 O O . LEU A 1 83 ? 5.198 -0.002 5.713 1.00 89.25 83 LEU A O 1
ATOM 627 N N . TRP A 1 84 ? 4.859 0.783 7.800 1.00 89.62 84 TRP A N 1
ATOM 628 C CA . TRP A 1 84 ? 3.420 1.003 7.663 1.00 89.62 84 TRP A CA 1
ATOM 629 C C . TRP A 1 84 ? 3.107 2.244 6.841 1.00 89.62 84 TRP A C 1
ATOM 631 O O . TRP A 1 84 ? 2.149 2.245 6.080 1.00 89.62 84 TRP A O 1
ATOM 641 N N . ASP A 1 85 ? 3.940 3.272 6.950 1.00 88.56 85 ASP A N 1
ATOM 642 C CA . ASP A 1 85 ? 3.726 4.536 6.262 1.00 88.56 85 ASP A CA 1
ATOM 643 C C . ASP A 1 85 ? 4.181 4.498 4.793 1.00 88.56 85 ASP A C 1
ATOM 645 O O . ASP A 1 85 ? 3.386 4.777 3.899 1.00 88.56 85 ASP A O 1
ATOM 649 N N . THR A 1 86 ? 5.430 4.108 4.508 1.00 90.44 86 THR A N 1
ATOM 650 C CA . THR A 1 86 ? 5.981 4.106 3.139 1.00 90.44 86 THR A CA 1
ATOM 651 C C . THR A 1 86 ? 6.238 2.713 2.578 1.00 90.44 86 THR A C 1
ATOM 653 O O . THR A 1 86 ? 6.097 2.514 1.373 1.00 90.44 86 THR A O 1
ATOM 656 N N . GLY A 1 87 ? 6.573 1.729 3.415 1.00 90.56 87 GLY A N 1
ATOM 657 C CA . GLY A 1 87 ? 6.912 0.365 2.987 1.00 90.56 87 GLY A CA 1
ATOM 658 C C . GLY A 1 87 ? 5.756 -0.387 2.320 1.00 90.56 87 GLY A C 1
ATOM 659 O O . GLY A 1 87 ? 5.978 -1.224 1.443 1.00 90.56 87 GLY A O 1
ATOM 660 N N . VAL A 1 88 ? 4.514 -0.034 2.649 1.00 91.56 88 VAL A N 1
ATOM 661 C CA . VAL A 1 88 ? 3.303 -0.602 2.037 1.00 91.56 88 VAL A CA 1
ATOM 662 C C . VAL A 1 88 ? 3.212 -0.352 0.527 1.00 91.56 88 VAL A C 1
ATOM 664 O O . VAL A 1 88 ? 2.700 -1.201 -0.200 1.00 91.56 88 VAL A O 1
ATOM 667 N N . TYR A 1 89 ? 3.749 0.763 0.021 1.00 92.50 89 TYR A N 1
ATOM 668 C CA . TYR A 1 89 ? 3.696 1.113 -1.403 1.00 92.50 89 TYR A CA 1
ATOM 669 C C . TYR A 1 89 ? 4.521 0.165 -2.289 1.00 92.50 89 TYR A C 1
ATOM 671 O O . TYR A 1 89 ? 3.938 -0.434 -3.199 1.00 92.50 89 TYR A O 1
ATOM 679 N N . PRO A 1 90 ? 5.838 -0.035 -2.060 1.00 92.75 90 PRO A N 1
ATOM 680 C CA . PRO A 1 90 ? 6.631 -0.960 -2.863 1.00 92.75 90 PRO A CA 1
ATOM 681 C C . PRO A 1 90 ? 6.161 -2.411 -2.713 1.00 92.75 90 PRO A C 1
ATOM 683 O O . PRO A 1 90 ? 6.132 -3.130 -3.710 1.00 92.75 90 PRO A O 1
ATOM 686 N N . VAL A 1 91 ? 5.709 -2.830 -1.523 1.00 91.12 91 VAL A N 1
ATOM 687 C CA . VAL A 1 91 ? 5.124 -4.170 -1.321 1.00 91.12 91 VAL A CA 1
ATOM 688 C C . VAL A 1 91 ? 3.868 -4.343 -2.172 1.00 91.12 91 VAL A C 1
ATOM 690 O O . VAL A 1 91 ? 3.725 -5.322 -2.907 1.00 91.12 91 VAL A O 1
ATOM 693 N N . ARG A 1 92 ? 2.964 -3.361 -2.140 1.00 90.75 92 ARG A N 1
ATOM 694 C CA . ARG A 1 92 ? 1.719 -3.410 -2.905 1.00 90.75 92 ARG A CA 1
ATOM 695 C C . ARG A 1 92 ? 1.947 -3.326 -4.413 1.00 90.75 92 ARG A C 1
ATOM 697 O O . ARG A 1 92 ? 1.214 -3.974 -5.162 1.00 90.75 92 ARG A O 1
ATOM 704 N N . ALA A 1 93 ? 2.956 -2.572 -4.850 1.00 89.88 93 ALA A N 1
ATOM 705 C CA . ALA A 1 93 ? 3.390 -2.514 -6.241 1.00 89.88 93 ALA A CA 1
ATOM 706 C C . ALA A 1 93 ? 3.963 -3.862 -6.706 1.00 89.88 93 ALA A C 1
ATOM 708 O O . ALA A 1 93 ? 3.586 -4.342 -7.773 1.00 89.88 93 ALA A O 1
ATOM 709 N N . ALA A 1 94 ? 4.806 -4.504 -5.890 1.00 88.81 94 ALA A N 1
ATOM 710 C CA . ALA A 1 94 ? 5.352 -5.827 -6.182 1.00 88.81 94 ALA A CA 1
ATOM 711 C C . ALA A 1 94 ? 4.238 -6.873 -6.318 1.00 88.81 94 ALA A C 1
ATOM 713 O O . ALA A 1 94 ? 4.177 -7.550 -7.338 1.00 88.81 94 ALA A O 1
ATOM 714 N N . LEU A 1 95 ? 3.294 -6.925 -5.372 1.00 88.62 95 LEU A N 1
ATOM 715 C CA . LEU A 1 95 ? 2.114 -7.799 -5.450 1.00 88.62 95 LEU A CA 1
ATOM 716 C C . LEU A 1 95 ? 1.257 -7.526 -6.694 1.00 88.62 95 LEU A C 1
ATOM 718 O O . LEU A 1 95 ? 0.714 -8.444 -7.301 1.00 88.62 95 LEU A O 1
ATOM 722 N N . HIS A 1 96 ? 1.115 -6.259 -7.089 1.00 87.38 96 HIS A N 1
ATOM 723 C CA . HIS A 1 96 ? 0.348 -5.895 -8.280 1.00 87.38 96 HIS A CA 1
ATOM 724 C C . HIS A 1 96 ? 1.015 -6.364 -9.586 1.00 87.38 96 HIS A C 1
ATOM 726 O O . HIS A 1 96 ? 0.316 -6.738 -10.528 1.00 87.38 96 HIS A O 1
ATOM 732 N N . LEU A 1 97 ? 2.350 -6.343 -9.645 1.00 83.75 97 LEU A N 1
ATOM 733 C CA . LEU A 1 97 ? 3.124 -6.725 -10.830 1.00 83.75 97 LEU A CA 1
ATOM 734 C C . LEU A 1 97 ? 3.388 -8.234 -10.911 1.00 83.75 97 LEU A C 1
ATOM 736 O O . LEU A 1 97 ? 3.271 -8.803 -11.992 1.00 83.75 97 LEU A O 1
ATOM 740 N N . LEU A 1 98 ? 3.740 -8.862 -9.787 1.00 83.00 98 LEU A N 1
ATOM 741 C CA . LEU A 1 98 ? 4.150 -10.268 -9.696 1.00 83.00 98 LEU A CA 1
ATOM 742 C C . LEU A 1 98 ? 2.981 -11.224 -9.433 1.00 83.00 98 LEU A C 1
ATOM 744 O O . LEU A 1 98 ? 3.089 -12.408 -9.730 1.00 83.00 98 LEU A O 1
ATOM 748 N N . GLY A 1 99 ? 1.861 -10.718 -8.917 1.00 82.06 99 GLY A N 1
ATOM 749 C CA . GLY A 1 99 ? 0.728 -11.538 -8.501 1.00 82.06 99 GLY A CA 1
ATOM 750 C C . GLY A 1 99 ? 0.783 -11.940 -7.020 1.00 82.06 99 GLY A C 1
ATOM 751 O O . GLY A 1 99 ? 1.707 -11.562 -6.297 1.00 82.06 99 GLY A O 1
ATOM 752 N N . PRO A 1 100 ? -0.251 -12.657 -6.544 1.00 77.12 100 PRO A N 1
ATOM 753 C CA . PRO A 1 100 ? -0.414 -13.011 -5.133 1.00 77.12 100 PRO A CA 1
ATOM 754 C C . PRO A 1 100 ? 0.552 -14.108 -4.661 1.00 77.12 100 PRO A C 1
ATOM 756 O O . PRO A 1 100 ? 0.808 -14.210 -3.463 1.00 77.12 100 PRO A O 1
ATOM 759 N N . ASP A 1 101 ? 1.126 -14.882 -5.584 1.00 69.56 101 ASP A N 1
ATOM 760 C CA . ASP A 1 101 ? 2.013 -16.010 -5.292 1.00 69.56 101 ASP A CA 1
ATOM 761 C C . ASP A 1 101 ? 3.460 -15.558 -5.052 1.00 69.56 101 ASP A C 1
ATOM 763 O O . ASP A 1 101 ? 4.404 -16.061 -5.658 1.00 69.56 101 ASP A O 1
ATOM 767 N N . LEU A 1 102 ? 3.667 -14.628 -4.114 1.00 63.00 102 LEU A N 1
ATOM 768 C CA . LEU A 1 102 ? 4.999 -14.334 -3.563 1.00 63.00 102 LEU A CA 1
ATOM 769 C C . LEU A 1 102 ? 5.450 -15.441 -2.590 1.00 63.00 102 LEU A C 1
ATOM 771 O O . LEU A 1 102 ? 5.956 -15.175 -1.500 1.00 63.00 102 LEU A O 1
ATOM 775 N N . GLY A 1 103 ? 5.226 -16.697 -2.976 1.00 52.34 103 GLY A N 1
ATOM 776 C CA . GLY A 1 103 ? 5.751 -17.874 -2.306 1.00 52.34 103 GLY A CA 1
ATOM 777 C C . GLY A 1 103 ? 7.212 -18.072 -2.689 1.00 52.34 103 GLY A C 1
ATOM 778 O O . GLY A 1 103 ? 7.613 -17.810 -3.822 1.00 52.34 103 GLY A O 1
ATOM 779 N N . SER A 1 104 ? 8.017 -18.527 -1.735 1.00 42.97 104 SER A N 1
ATOM 780 C CA . SER A 1 104 ? 9.426 -18.865 -1.915 1.00 42.97 104 SER A CA 1
ATOM 781 C C . SER A 1 104 ? 9.608 -19.951 -2.983 1.00 42.97 104 SER A C 1
ATOM 783 O O . SER A 1 104 ? 9.712 -21.134 -2.665 1.00 42.97 104 SER A O 1
ATOM 785 N N . SER A 1 105 ? 9.668 -19.576 -4.258 1.00 43.78 105 SER A N 1
ATOM 786 C CA . SER A 1 105 ? 10.355 -20.411 -5.234 1.00 43.78 105 SER A CA 1
ATOM 787 C C . SER A 1 105 ? 11.834 -20.407 -4.834 1.00 43.78 105 SER A C 1
ATOM 789 O O . SER A 1 105 ? 12.394 -19.317 -4.651 1.00 43.78 105 SER A O 1
ATOM 791 N N . PRO A 1 106 ? 12.475 -21.570 -4.607 1.00 37.66 106 PRO A N 1
ATOM 792 C CA . PRO A 1 106 ? 1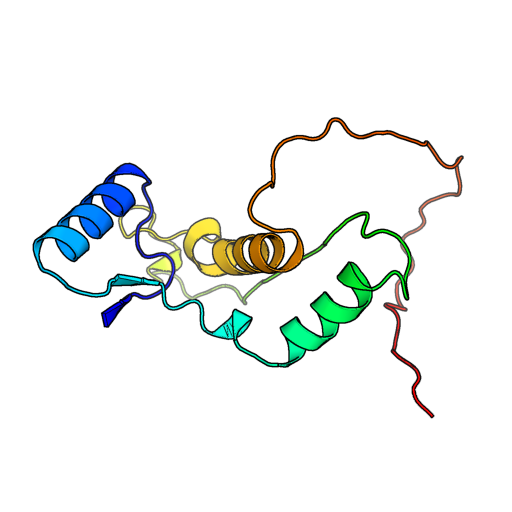3.901 -21.593 -4.326 1.00 37.66 106 PRO A CA 1
ATOM 793 C C . PRO A 1 106 ? 14.618 -20.876 -5.475 1.00 37.66 106 PRO A C 1
ATOM 795 O O . PRO A 1 106 ? 14.244 -21.066 -6.636 1.00 37.66 106 PRO A O 1
ATOM 798 N N . PRO A 1 107 ? 15.624 -20.030 -5.194 1.00 42.16 107 PRO A N 1
ATOM 799 C CA . PRO A 1 107 ? 16.362 -19.377 -6.258 1.00 42.16 107 PRO A CA 1
ATOM 800 C C . PRO A 1 107 ? 16.962 -20.465 -7.149 1.00 42.16 107 PRO A C 1
ATOM 802 O O . PRO A 1 107 ? 17.881 -21.173 -6.743 1.00 42.16 107 PRO A O 1
ATOM 805 N N . SER A 1 108 ? 16.458 -20.605 -8.377 1.00 43.66 108 SER A N 1
ATOM 806 C CA . SER A 1 108 ? 17.157 -21.350 -9.415 1.00 43.66 108 SER A CA 1
ATOM 807 C C . SER A 1 108 ? 18.365 -20.501 -9.807 1.00 43.66 108 SER A C 1
ATOM 809 O O . SER A 1 108 ? 18.308 -19.694 -10.739 1.00 43.66 108 SER A O 1
ATOM 811 N N . SER A 1 1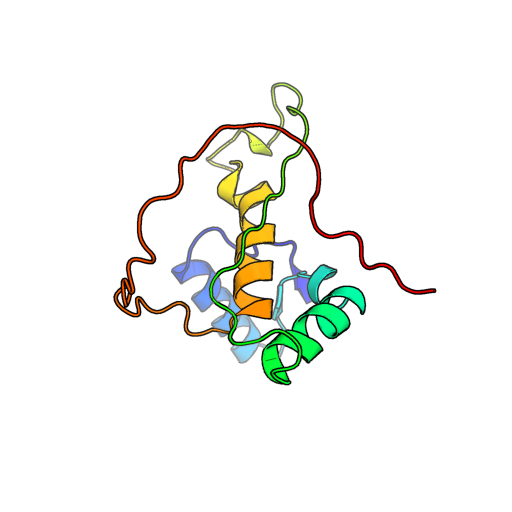09 ? 19.438 -20.596 -9.026 1.00 37.91 109 SER A N 1
ATOM 812 C CA . SER A 1 109 ? 20.702 -19.923 -9.282 1.00 37.91 109 SER A CA 1
ATOM 813 C C . SER A 1 109 ? 21.331 -20.526 -10.534 1.00 37.91 109 SER A C 1
ATOM 815 O O . SER A 1 109 ? 22.158 -21.429 -10.495 1.00 37.91 109 SER A O 1
ATOM 817 N N . ARG A 1 110 ? 20.954 -19.999 -11.698 1.00 36.72 110 ARG A N 1
ATOM 818 C CA . ARG A 1 110 ? 21.808 -20.095 -12.876 1.00 36.72 110 ARG A CA 1
ATOM 819 C C . ARG A 1 110 ? 22.840 -18.983 -12.730 1.00 36.72 110 ARG A C 1
ATOM 821 O O . ARG A 1 110 ? 22.607 -17.849 -13.139 1.00 36.72 110 ARG A O 1
ATOM 828 N N . THR A 1 111 ? 23.938 -19.291 -12.043 1.00 39.09 111 THR A N 1
ATOM 829 C CA . THR A 1 111 ? 25.076 -18.384 -11.877 1.00 39.09 111 THR A CA 1
ATOM 830 C C . THR A 1 111 ? 25.653 -18.081 -13.259 1.00 39.09 111 THR A C 1
ATOM 832 O O . THR A 1 111 ? 26.451 -18.848 -13.790 1.00 39.09 111 THR A O 1
ATOM 835 N N . ALA A 1 112 ? 25.230 -16.972 -13.866 1.00 38.66 112 ALA A N 1
ATOM 836 C CA . ALA A 1 112 ? 25.980 -16.363 -14.952 1.00 38.66 112 ALA A CA 1
ATOM 837 C C . ALA A 1 112 ? 27.305 -15.873 -14.352 1.00 38.66 112 ALA A C 1
ATOM 839 O O . ALA A 1 112 ? 27.316 -15.155 -13.351 1.00 38.66 112 ALA A O 1
ATOM 840 N N . GLY A 1 113 ? 28.411 -16.368 -14.906 1.00 32.06 113 GLY A N 1
ATOM 841 C CA . GLY A 1 113 ? 29.757 -16.191 -14.377 1.00 32.06 113 GLY A CA 1
ATOM 842 C C . GLY A 1 113 ? 30.153 -14.733 -14.124 1.00 32.06 113 GLY A C 1
ATOM 843 O O . GLY A 1 113 ? 29.650 -13.800 -14.744 1.00 32.06 113 GLY A O 1
ATOM 844 N N . ARG A 1 114 ? 31.090 -14.581 -13.181 1.00 43.06 114 ARG A N 1
ATOM 845 C CA . ARG A 1 114 ? 31.762 -13.343 -12.756 1.00 43.06 114 ARG A CA 1
ATOM 846 C C . ARG A 1 114 ? 31.962 -12.339 -13.901 1.00 43.06 114 ARG A C 1
ATOM 848 O O . ARG A 1 114 ? 32.823 -12.543 -14.748 1.00 43.06 114 ARG A O 1
ATOM 855 N N . THR A 1 115 ? 31.328 -11.176 -13.790 1.00 35.66 115 THR A N 1
ATOM 856 C CA . THR A 1 115 ? 31.888 -9.912 -14.291 1.00 35.66 115 THR A CA 1
ATOM 857 C C . THR A 1 115 ? 31.710 -8.838 -13.224 1.00 35.66 115 THR A C 1
ATOM 859 O O . THR A 1 115 ? 30.628 -8.683 -12.662 1.00 35.66 115 THR A O 1
ATOM 862 N N . GLY A 1 116 ? 32.818 -8.174 -12.888 1.00 32.22 116 GLY A N 1
ATOM 863 C CA . GLY A 1 116 ? 33.000 -7.347 -11.699 1.00 32.22 116 GLY A CA 1
ATOM 864 C C . GLY A 1 116 ? 31.984 -6.220 -11.532 1.00 32.22 116 GLY A C 1
ATOM 865 O O . GLY A 1 116 ? 31.740 -5.420 -12.432 1.00 32.22 116 GLY A O 1
ATOM 866 N N . TRP A 1 117 ? 31.434 -6.142 -10.324 1.00 26.89 117 TRP A N 1
ATOM 867 C CA . TRP A 1 117 ? 30.603 -5.041 -9.870 1.00 26.89 117 TRP A CA 1
ATOM 868 C C . TRP A 1 117 ? 31.509 -3.863 -9.487 1.00 26.89 117 TRP A C 1
ATOM 870 O O . TRP A 1 117 ? 32.241 -3.927 -8.503 1.00 26.89 117 TRP A O 1
ATOM 880 N N . THR A 1 118 ? 31.489 -2.796 -10.286 1.00 29.44 118 THR A N 1
ATOM 881 C CA . THR A 1 118 ? 32.013 -1.475 -9.906 1.00 29.44 118 THR A CA 1
ATOM 882 C C . THR A 1 118 ? 30.837 -0.499 -9.840 1.00 29.44 118 THR A C 1
ATOM 884 O O . THR A 1 118 ? 30.019 -0.476 -10.764 1.00 29.44 118 THR A O 1
ATOM 887 N N . PRO A 1 119 ? 30.702 0.320 -8.782 1.00 37.44 119 PRO A N 1
ATOM 888 C CA . PRO A 1 119 ? 29.638 1.304 -8.710 1.00 37.44 119 PRO A CA 1
ATOM 889 C C . PRO A 1 119 ? 30.057 2.522 -9.539 1.00 37.44 119 PRO A C 1
ATOM 891 O O . PRO A 1 119 ? 30.732 3.427 -9.053 1.00 37.44 119 PRO A O 1
ATOM 894 N N . ARG A 1 120 ? 29.667 2.560 -10.817 1.00 28.19 120 ARG A N 1
ATOM 895 C CA . ARG A 1 120 ? 29.608 3.815 -11.574 1.00 28.19 120 ARG A CA 1
ATOM 896 C C . ARG A 1 120 ? 28.190 4.078 -12.047 1.00 28.19 120 ARG A C 1
ATOM 898 O O . ARG A 1 120 ? 27.537 3.256 -12.680 1.00 28.19 120 ARG A O 1
ATOM 905 N N . ALA A 1 121 ? 27.739 5.259 -11.657 1.00 34.69 121 ALA A N 1
ATOM 906 C CA . ALA A 1 121 ? 26.433 5.819 -11.899 1.00 34.69 121 ALA A CA 1
ATOM 907 C C . ALA A 1 121 ? 26.082 5.934 -13.393 1.00 34.69 121 ALA A C 1
ATOM 909 O O . ALA A 1 121 ? 26.950 6.108 -14.245 1.00 34.69 121 ALA A O 1
ATOM 910 N N . ARG A 1 122 ? 24.764 6.012 -13.623 1.00 37.94 122 ARG A N 1
ATOM 911 C CA . ARG A 1 122 ? 24.062 6.451 -14.842 1.00 37.94 122 ARG A CA 1
ATOM 912 C C . ARG A 1 122 ? 24.006 5.427 -15.978 1.00 37.94 122 ARG A C 1
ATOM 914 O O . ARG A 1 122 ? 24.873 5.385 -16.843 1.00 37.94 122 ARG A O 1
ATOM 921 N N . ARG A 1 123 ? 22.872 4.721 -16.028 1.00 28.45 123 ARG A N 1
ATOM 922 C CA . ARG A 1 123 ? 21.876 4.729 -17.125 1.00 28.45 123 ARG A CA 1
ATOM 923 C C . ARG A 1 123 ? 20.842 3.639 -16.818 1.00 28.45 123 ARG A C 1
ATO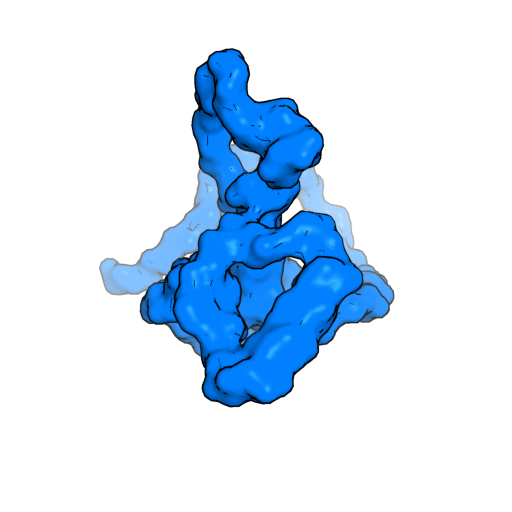M 925 O O . ARG A 1 123 ? 20.970 2.509 -17.270 1.00 28.45 123 ARG A O 1
ATOM 932 N N . CYS A 1 124 ? 19.821 3.978 -16.027 1.00 29.91 124 CYS A N 1
ATOM 933 C CA . CYS A 1 124 ? 18.573 3.219 -16.087 1.00 29.91 124 CYS A CA 1
ATOM 934 C C . CYS A 1 124 ? 17.955 3.491 -17.458 1.00 29.91 124 CYS A C 1
ATOM 936 O O . CYS A 1 124 ? 17.933 4.637 -17.906 1.00 29.91 124 CYS A O 1
ATOM 938 N N . CYS A 1 125 ? 17.546 2.414 -18.118 1.00 30.31 125 CYS A N 1
ATOM 939 C CA . CYS A 1 125 ? 17.042 2.361 -19.481 1.00 30.31 125 CYS A CA 1
ATOM 940 C C . CYS A 1 125 ? 16.047 3.502 -19.760 1.00 30.31 125 CYS A C 1
ATOM 942 O O . CYS A 1 125 ? 14.910 3.476 -19.298 1.00 30.31 125 CYS A O 1
ATOM 944 N N . ALA A 1 126 ? 16.490 4.521 -20.499 1.00 33.06 126 ALA A N 1
ATOM 945 C CA . ALA A 1 126 ? 15.581 5.447 -21.149 1.00 33.06 126 ALA A CA 1
ATOM 946 C C . ALA A 1 126 ? 14.959 4.688 -22.323 1.00 33.06 126 ALA A C 1
ATOM 948 O O . ALA A 1 126 ? 15.677 4.258 -23.229 1.00 33.06 126 ALA A O 1
ATOM 949 N N . LEU A 1 127 ? 13.639 4.511 -22.285 1.00 33.19 127 LEU A N 1
ATOM 950 C CA . LEU A 1 127 ? 12.844 4.161 -23.454 1.00 33.19 127 LEU A CA 1
ATOM 951 C C . LEU A 1 127 ? 13.106 5.234 -24.515 1.00 33.19 127 LEU A C 1
ATOM 953 O O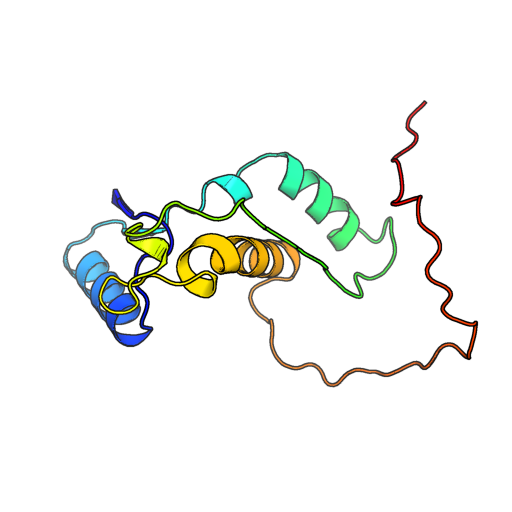 . LEU A 1 127 ? 12.602 6.350 -24.427 1.00 33.19 127 LEU A O 1
ATOM 957 N N . ARG A 1 128 ? 13.966 4.910 -25.480 1.00 25.98 128 ARG A N 1
ATOM 958 C CA . ARG A 1 128 ? 14.109 5.672 -26.714 1.00 25.98 128 ARG A CA 1
ATOM 959 C C . ARG A 1 128 ? 12.966 5.240 -27.625 1.00 25.98 128 ARG A C 1
ATOM 961 O O . ARG A 1 128 ? 12.993 4.144 -28.173 1.00 25.98 128 ARG A O 1
ATOM 968 N N . THR A 1 129 ? 11.961 6.092 -27.742 1.00 32.03 129 THR A N 1
ATOM 969 C CA . THR A 1 129 ? 11.007 6.091 -28.851 1.00 32.03 129 THR A CA 1
ATOM 970 C C . THR A 1 129 ? 11.324 7.297 -29.721 1.00 32.03 129 THR A C 1
ATOM 972 O O . THR A 1 129 ? 11.222 8.408 -29.208 1.00 32.03 129 THR A O 1
ATOM 975 N N . GLY A 1 130 ? 11.672 7.051 -30.989 1.00 32.41 130 GLY A N 1
ATOM 976 C CA . GLY A 1 130 ? 11.736 8.048 -32.069 1.00 32.41 130 GLY A CA 1
ATOM 977 C C . GLY A 1 130 ? 12.929 8.980 -32.021 1.00 32.41 130 GLY A C 1
ATOM 978 O O . GLY A 1 130 ? 12.828 10.004 -31.318 1.00 32.41 130 GLY A O 1
#